Protein AF-A0A1X9T2B8-F1 (afdb_monomer)

Mean predicted aligned error: 12.85 Å

Organism: NCBI:txid1660076

Secondary structure (DSSP, 8-state):
---------------------HHHH-PPPP-TT----SHHHHHHHHHHHHHHHHHHHHHHHHHHHHHHHTT-

Radius of gyration: 24.02 Å; Cα contacts (8 Å, |Δi|>4): 17; chains: 1; bounding box: 52×45×61 Å

Solvent-accessible surface area (backbone atoms only — not comparable to full-atom val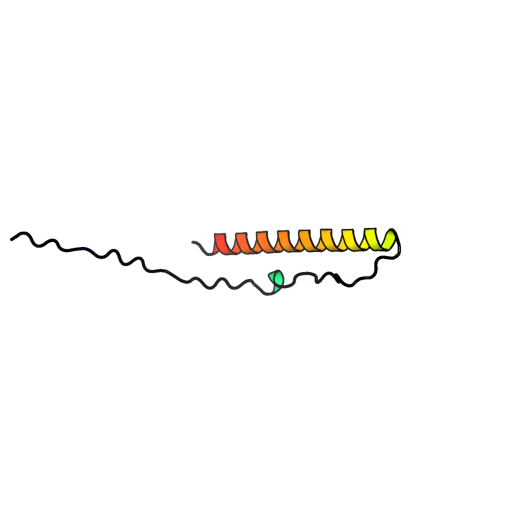ues): 4880 Å² total; per-residue (Å²): 136,89,80,82,78,81,77,79,82,80,79,80,84,82,86,80,88,82,78,78,58,70,82,63,66,65,69,73,83,74,74,84,83,65,84,72,86,49,75,64,46,50,53,51,51,52,50,51,52,53,51,39,52,52,52,53,52,53,35,50,55,52,51,52,54,51,59,66,63,71,73,117

pLDDT: mean 74.19, std 15.26, range [38.5, 95.56]

Sequence (72 aa):
MVGCSSKEIVTQVEIRYVTIPKPYFKLKQIDTNRSIITDVDVSEFMLDLYRGYNECKINLQAIEKLNNKGGE

Foldseek 3Di:
DDDPPPDPPPPDDDDDDQDQPPVLVDQPDQPPVDDDDDPVSVVVSVVSVVVRVVSNVVSVVVSVVVVVVVPD

Structure (mmCIF, N/CA/C/O backbone):
data_AF-A0A1X9T2B8-F1
#
_entry.id   AF-A0A1X9T2B8-F1
#
loop_
_atom_site.group_PDB
_atom_site.id
_atom_site.type_symbol
_atom_site.label_atom_id
_atom_site.label_alt_id
_atom_site.label_comp_id
_atom_site.label_asym_id
_atom_site.label_entity_id
_atom_site.label_seq_id
_atom_site.pdbx_PDB_ins_code
_atom_site.Cartn_x
_atom_site.Ca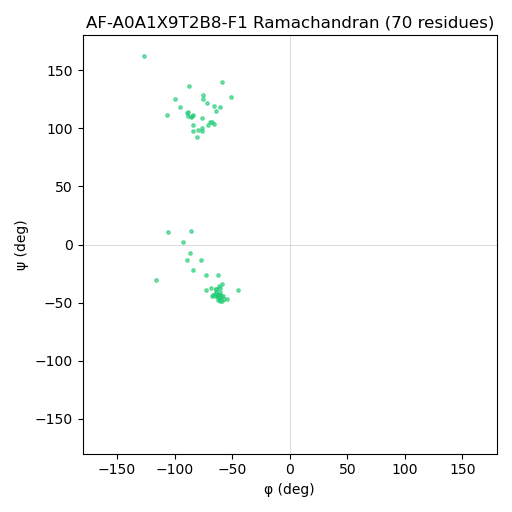rtn_y
_atom_site.Cartn_z
_atom_site.occupancy
_atom_site.B_iso_or_equiv
_atom_site.auth_seq_id
_atom_site.auth_comp_id
_atom_site.auth_asym_id
_atom_site.auth_atom_id
_atom_site.pdbx_PDB_model_num
ATOM 1 N N . MET A 1 1 ? -38.838 38.924 40.893 1.00 38.50 1 MET A N 1
ATOM 2 C CA . MET A 1 1 ? -37.581 38.859 40.117 1.00 38.50 1 MET A CA 1
ATOM 3 C C . MET A 1 1 ? -37.421 37.432 39.627 1.00 38.50 1 MET A C 1
ATOM 5 O O . MET A 1 1 ? -37.273 36.542 40.452 1.00 38.50 1 MET A O 1
ATOM 9 N N . VAL A 1 2 ? -37.578 37.198 38.323 1.00 43.31 2 VAL A N 1
ATOM 10 C CA . VAL A 1 2 ? -37.463 35.862 37.718 1.00 43.31 2 VAL A CA 1
ATOM 11 C C . VAL A 1 2 ? -35.985 35.624 37.425 1.00 43.31 2 VAL A C 1
ATOM 13 O O . VAL A 1 2 ? -35.408 36.306 36.583 1.00 43.31 2 VAL A O 1
ATOM 16 N N . GLY A 1 3 ? -35.355 34.722 38.175 1.00 42.78 3 GLY A N 1
ATOM 17 C CA . GLY A 1 3 ? -33.970 34.328 37.944 1.00 42.78 3 GLY A CA 1
ATOM 18 C C . GLY A 1 3 ? -33.887 33.389 36.745 1.00 42.78 3 GLY A C 1
ATOM 19 O O . GLY A 1 3 ? -34.314 32.240 36.834 1.00 42.78 3 GLY A O 1
ATOM 20 N N . CYS A 1 4 ? -33.342 33.868 35.626 1.00 45.84 4 CYS A N 1
ATOM 21 C CA . CYS A 1 4 ? -32.908 32.999 34.537 1.00 45.84 4 CYS A CA 1
ATOM 22 C C . CYS A 1 4 ? -31.704 32.179 35.014 1.00 45.84 4 CYS A C 1
ATOM 24 O O . CYS A 1 4 ? -30.598 32.699 35.140 1.00 45.84 4 CYS A O 1
ATOM 26 N N . SER A 1 5 ? -31.926 30.895 35.290 1.00 53.31 5 SER A N 1
ATOM 27 C CA . SER A 1 5 ? -30.849 29.922 35.450 1.00 53.31 5 SER A CA 1
ATOM 28 C C . SER A 1 5 ? -30.391 29.497 34.056 1.00 53.31 5 SER A C 1
ATOM 30 O O . SER A 1 5 ? -31.035 28.678 33.396 1.00 53.31 5 SER A O 1
ATOM 32 N N . SER A 1 6 ? -29.306 30.108 33.585 1.00 55.91 6 SER A N 1
ATOM 33 C CA . SER A 1 6 ? -28.608 29.691 32.371 1.00 55.91 6 SER A CA 1
ATOM 34 C C . SER A 1 6 ? -28.011 28.307 32.611 1.00 55.91 6 SER A C 1
ATOM 36 O O . SER A 1 6 ? -27.021 28.163 33.323 1.00 55.91 6 SER A O 1
ATOM 38 N N . LYS A 1 7 ? -28.639 27.269 32.057 1.00 58.81 7 LYS A N 1
ATOM 39 C CA . LYS A 1 7 ? -28.058 25.926 32.029 1.00 58.81 7 LYS A CA 1
ATOM 40 C C . LYS A 1 7 ? -26.990 25.910 30.941 1.00 58.81 7 LYS A C 1
ATOM 42 O O . LYS A 1 7 ? -27.315 25.832 29.760 1.00 58.81 7 LYS A O 1
ATOM 47 N N . GLU A 1 8 ? -25.730 26.027 31.338 1.00 56.69 8 GLU A N 1
ATOM 48 C CA . GLU A 1 8 ? -24.598 25.792 30.447 1.00 56.69 8 GLU A CA 1
ATOM 49 C C . GLU A 1 8 ? -24.608 24.320 30.018 1.00 56.69 8 GLU A C 1
ATOM 51 O O . GLU A 1 8 ? -24.477 23.409 30.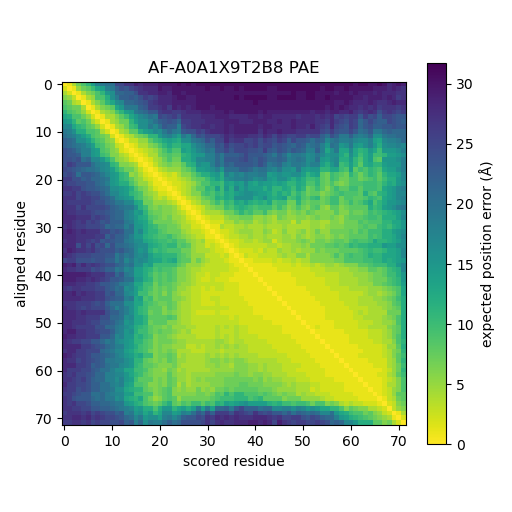836 1.00 56.69 8 GLU A O 1
ATOM 56 N N . ILE A 1 9 ? -24.813 24.075 28.724 1.00 62.34 9 ILE A N 1
ATOM 57 C CA . ILE A 1 9 ? -24.673 22.742 28.139 1.00 62.34 9 ILE A CA 1
ATOM 58 C C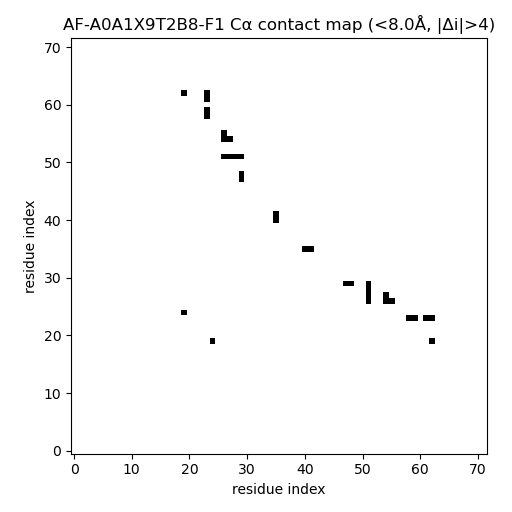 . ILE A 1 9 ? -23.176 22.530 27.922 1.00 62.34 9 ILE A C 1
ATOM 60 O O . ILE A 1 9 ? -22.617 22.937 26.907 1.00 62.34 9 ILE A O 1
ATOM 64 N N . VAL A 1 10 ? -22.511 21.925 28.904 1.00 59.75 10 VAL A N 1
ATOM 65 C CA . VAL A 1 10 ? -21.116 21.502 28.765 1.00 59.75 10 VAL A CA 1
ATOM 66 C C . VAL A 1 10 ? -21.096 20.230 27.920 1.00 59.75 10 VAL A C 1
ATOM 68 O O . VAL A 1 10 ? -21.348 19.133 28.415 1.00 59.75 10 VAL A O 1
ATOM 71 N N . THR A 1 11 ? -20.824 20.361 26.623 1.00 60.62 11 THR A N 1
ATOM 72 C CA . THR A 1 11 ? -20.525 19.213 25.760 1.00 60.62 11 THR A CA 1
ATOM 73 C C . THR A 1 11 ? -19.169 18.639 26.154 1.00 60.62 11 THR A C 1
ATOM 75 O O . THR A 1 11 ? -18.131 19.233 25.863 1.00 60.62 11 THR A O 1
ATOM 78 N N . GLN A 1 12 ? -19.169 17.491 26.833 1.00 61.47 12 GLN A N 1
ATOM 79 C CA . GLN A 1 12 ? -17.950 16.719 27.061 1.00 61.47 12 GLN A CA 1
ATOM 80 C C . GLN A 1 12 ? -17.430 16.194 25.717 1.00 61.47 12 GLN A C 1
ATOM 82 O O . GLN A 1 12 ? -18.122 15.460 25.015 1.00 61.47 12 GLN A O 1
ATOM 87 N N . VAL A 1 13 ? -16.210 16.591 25.353 1.00 63.84 13 VAL A N 1
ATOM 88 C CA . VAL A 1 13 ? -15.497 16.062 24.186 1.00 63.84 13 VAL A CA 1
ATOM 89 C C . VAL A 1 13 ? -14.725 14.825 24.638 1.00 63.84 13 VAL A C 1
ATOM 91 O O . VAL A 1 13 ? -13.771 14.934 25.406 1.00 63.8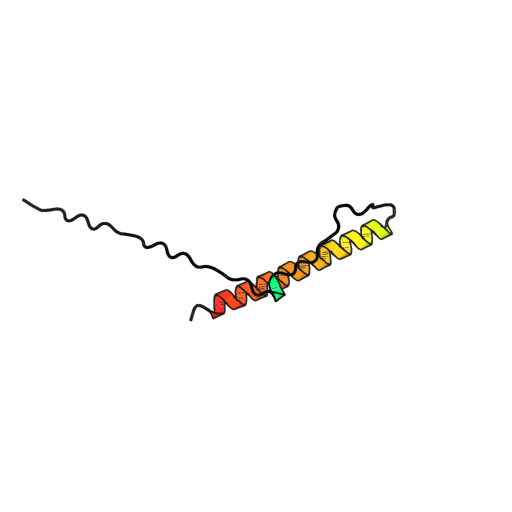4 13 VAL A O 1
ATOM 94 N N . GLU A 1 14 ? -15.144 13.646 24.184 1.00 62.66 14 GLU A N 1
ATOM 95 C CA . GLU A 1 14 ? -14.450 12.387 24.462 1.00 62.66 14 GLU A CA 1
ATOM 96 C C . GLU A 1 14 ? -13.376 12.145 23.387 1.00 62.66 14 GLU A C 1
ATOM 98 O O . GLU A 1 14 ? -13.684 11.957 22.209 1.00 62.66 14 GLU A O 1
ATOM 103 N N . ILE A 1 15 ? -12.097 12.167 23.775 1.00 63.56 15 ILE A N 1
ATOM 104 C CA . ILE A 1 15 ? -10.986 11.839 22.872 1.00 63.56 15 ILE A CA 1
ATOM 105 C C . ILE A 1 15 ? -10.804 10.320 22.871 1.00 63.56 15 ILE A C 1
ATOM 107 O O . ILE A 1 15 ? -10.354 9.742 23.860 1.00 63.56 15 ILE A O 1
ATOM 111 N N . ARG A 1 16 ? -11.126 9.664 21.751 1.00 59.06 16 ARG A N 1
ATOM 112 C CA . ARG A 1 16 ? -10.879 8.227 21.560 1.00 59.06 16 ARG A CA 1
ATOM 113 C C . ARG A 1 16 ? -9.560 7.997 20.832 1.00 59.06 16 ARG A C 1
ATOM 115 O O . ARG A 1 16 ? -9.397 8.392 19.680 1.00 59.06 16 ARG A O 1
ATOM 122 N N . TYR A 1 17 ? -8.631 7.309 21.490 1.00 57.59 17 TYR A N 1
ATOM 123 C CA . TYR A 1 17 ? -7.381 6.866 20.877 1.00 57.59 17 TYR A CA 1
ATOM 124 C C . TYR A 1 17 ? -7.607 5.545 20.141 1.00 57.59 17 TYR A C 1
ATOM 126 O O . TYR A 1 17 ? -7.695 4.480 20.752 1.00 57.59 17 TYR A O 1
ATOM 134 N N . VAL A 1 18 ? -7.707 5.608 18.815 1.00 60.81 18 VAL A N 1
ATOM 135 C CA . VAL A 1 18 ? -7.856 4.415 17.976 1.00 60.81 18 VAL A CA 1
ATOM 136 C C . VAL A 1 18 ? -6.468 3.840 17.706 1.00 60.81 18 VAL A C 1
ATOM 138 O O . VAL A 1 18 ? -5.654 4.450 17.014 1.00 60.81 18 VAL A O 1
ATOM 141 N N . THR A 1 19 ? -6.174 2.665 18.264 1.00 62.62 19 THR A N 1
ATOM 142 C CA . THR A 1 19 ? -4.906 1.972 17.998 1.00 62.62 19 THR A CA 1
ATOM 143 C C . THR A 1 19 ? -5.079 1.062 16.788 1.00 62.62 19 THR A C 1
ATOM 145 O O . THR A 1 19 ? -5.816 0.083 16.862 1.00 62.62 19 THR A O 1
ATOM 148 N N . ILE A 1 20 ? -4.396 1.356 15.677 1.00 66.81 20 ILE A N 1
ATOM 149 C CA . ILE A 1 20 ? -4.369 0.464 14.508 1.00 66.81 20 ILE A CA 1
ATOM 150 C C . ILE A 1 20 ? -3.510 -0.766 14.850 1.00 66.81 20 ILE A C 1
ATOM 152 O O . ILE A 1 20 ? -2.328 -0.606 15.174 1.00 66.81 20 ILE A O 1
ATOM 156 N N . PRO A 1 21 ? -4.045 -1.999 14.773 1.00 69.88 21 PRO A N 1
ATOM 157 C CA . PRO A 1 21 ? -3.242 -3.192 15.018 1.00 69.88 21 PRO A CA 1
ATOM 158 C C . PRO A 1 21 ? -2.043 -3.285 14.062 1.00 69.88 21 PRO A C 1
ATOM 160 O O . PRO A 1 21 ? -2.176 -3.048 12.862 1.00 69.88 21 PRO A O 1
ATOM 163 N N . LYS A 1 22 ? -0.878 -3.706 14.581 1.00 69.00 22 LYS A N 1
ATOM 164 C CA . LYS A 1 22 ? 0.391 -3.824 13.827 1.00 69.00 22 LYS A CA 1
ATOM 165 C C . LYS A 1 22 ? 0.281 -4.489 12.440 1.00 69.00 22 LYS A C 1
ATOM 167 O O . LYS A 1 22 ? 0.967 -4.011 11.537 1.00 69.00 22 LYS A O 1
ATOM 172 N N . PRO A 1 23 ? -0.529 -5.548 12.223 1.00 67.69 23 PRO A N 1
ATOM 173 C CA . PRO A 1 23 ? -0.690 -6.148 10.896 1.00 67.69 23 PRO A CA 1
ATOM 174 C C . PRO A 1 23 ? -1.217 -5.169 9.840 1.00 67.69 23 PRO A C 1
ATOM 176 O O . PRO A 1 23 ? -0.785 -5.229 8.696 1.00 67.69 23 PRO A O 1
ATOM 179 N N . TYR A 1 24 ? -2.079 -4.229 10.235 1.00 64.38 24 TYR A N 1
ATOM 180 C CA . TYR A 1 24 ? -2.668 -3.225 9.343 1.00 64.38 24 TYR A CA 1
ATOM 181 C C . TYR A 1 24 ? -1.795 -1.974 9.185 1.00 64.38 24 TYR A C 1
ATOM 183 O O . TYR A 1 24 ? -2.099 -1.109 8.369 1.00 64.38 24 TYR A O 1
ATOM 191 N N . PHE A 1 25 ? -0.710 -1.875 9.960 1.00 67.56 25 PHE A N 1
ATOM 192 C CA . PHE A 1 25 ? 0.228 -0.753 9.924 1.00 67.56 25 PHE A CA 1
ATOM 193 C C . PHE A 1 25 ? 1.361 -0.955 8.905 1.00 67.56 25 PHE A C 1
ATOM 195 O O . PHE A 1 25 ? 2.093 -0.022 8.583 1.00 67.56 25 PHE A O 1
ATOM 202 N N . LYS A 1 26 ? 1.538 -2.179 8.394 1.00 67.62 26 LYS A N 1
ATOM 203 C CA . LYS A 1 26 ? 2.555 -2.470 7.382 1.00 67.62 26 LYS A CA 1
ATOM 204 C C . LYS A 1 26 ? 2.006 -2.140 6.000 1.00 67.62 26 LYS A C 1
ATOM 206 O O . LYS A 1 26 ? 1.293 -2.939 5.407 1.00 67.62 26 LYS A O 1
ATOM 211 N N . LEU A 1 27 ? 2.356 -0.958 5.508 1.00 68.75 27 LEU A N 1
ATOM 212 C CA . LEU A 1 27 ? 2.175 -0.599 4.107 1.00 68.75 27 LEU A CA 1
ATOM 213 C C . LEU A 1 27 ? 3.404 -1.039 3.319 1.00 68.75 27 LEU A C 1
ATOM 215 O O . LEU A 1 27 ? 4.538 -0.827 3.764 1.00 68.75 27 LEU A O 1
ATOM 219 N N . LYS A 1 28 ? 3.188 -1.637 2.147 1.00 73.50 28 LYS A N 1
ATOM 220 C CA . LYS A 1 28 ? 4.273 -1.884 1.203 1.00 73.50 28 LYS A CA 1
ATOM 221 C C . LYS A 1 28 ? 4.877 -0.536 0.807 1.00 73.50 28 LYS A C 1
ATOM 223 O O . LYS A 1 28 ? 4.183 0.322 0.267 1.00 73.50 28 LYS A O 1
ATOM 228 N N . GLN A 1 29 ? 6.159 -0.338 1.106 1.00 79.19 29 GLN A N 1
ATOM 229 C CA . GLN A 1 29 ? 6.877 0.837 0.626 1.00 79.19 29 GLN A CA 1
ATOM 230 C C . GLN A 1 29 ? 7.188 0.637 -0.853 1.00 79.19 29 GLN A C 1
ATOM 232 O O . GLN A 1 29 ? 7.759 -0.383 -1.240 1.00 79.19 29 GLN A O 1
ATOM 237 N N . ILE A 1 30 ? 6.769 1.597 -1.667 1.00 81.94 30 ILE A N 1
ATOM 238 C CA . ILE A 1 30 ? 7.059 1.626 -3.095 1.00 81.94 30 ILE A CA 1
ATOM 239 C C . ILE A 1 30 ? 8.224 2.588 -3.277 1.00 81.94 30 ILE A C 1
ATOM 241 O O . ILE A 1 30 ? 8.155 3.727 -2.816 1.00 81.94 30 ILE A O 1
ATOM 245 N N . ASP A 1 31 ? 9.294 2.120 -3.914 1.00 83.56 31 ASP A N 1
ATOM 246 C CA . ASP A 1 31 ? 10.444 2.964 -4.214 1.00 83.56 31 ASP A CA 1
ATOM 247 C C . ASP A 1 31 ? 10.077 3.970 -5.309 1.00 83.56 31 ASP A C 1
ATOM 249 O O . ASP A 1 31 ? 9.997 3.641 -6.492 1.00 83.56 31 ASP A O 1
ATOM 253 N N . THR A 1 32 ? 9.835 5.211 -4.896 1.00 80.81 32 THR A N 1
ATOM 254 C CA . THR A 1 32 ? 9.517 6.318 -5.800 1.00 80.81 32 THR A CA 1
ATOM 255 C C . THR A 1 32 ? 10.746 6.867 -6.518 1.00 80.81 32 THR A C 1
ATOM 257 O O . THR A 1 32 ? 10.591 7.623 -7.470 1.00 80.81 32 THR A O 1
ATOM 260 N N . ASN A 1 33 ? 11.956 6.511 -6.071 1.00 87.00 33 ASN A N 1
ATOM 261 C CA . ASN A 1 33 ? 13.217 6.932 -6.687 1.00 87.00 33 ASN A CA 1
ATOM 262 C C . ASN A 1 33 ? 13.725 5.915 -7.717 1.00 87.00 33 ASN A C 1
ATOM 264 O O . ASN A 1 33 ? 14.795 6.102 -8.303 1.00 87.00 33 ASN A O 1
ATOM 268 N N . ARG A 1 34 ? 12.957 4.845 -7.951 1.00 86.56 34 ARG A N 1
ATOM 269 C CA . ARG A 1 34 ? 13.213 3.856 -8.989 1.00 86.56 34 ARG A CA 1
ATOM 270 C C . ARG A 1 34 ? 13.426 4.541 -10.338 1.00 86.56 34 ARG A C 1
ATOM 272 O O . ARG A 1 34 ? 12.577 5.292 -10.812 1.00 86.56 34 ARG A O 1
ATOM 279 N N . SER A 1 35 ? 14.542 4.224 -10.987 1.00 90.88 35 SER A N 1
ATOM 28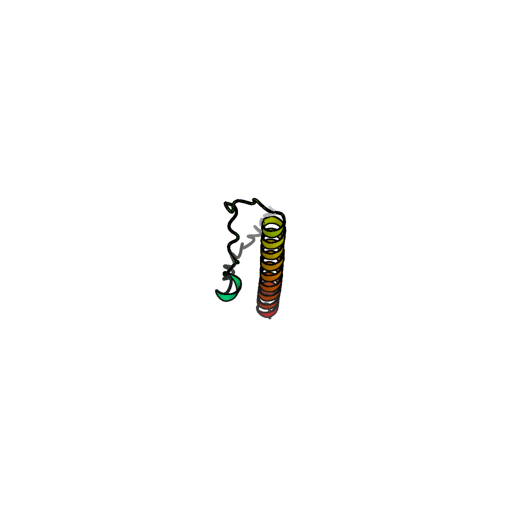0 C CA . SER A 1 35 ? 14.769 4.618 -12.378 1.00 90.88 35 SER A CA 1
ATOM 281 C C . SER A 1 35 ? 13.934 3.740 -13.308 1.00 90.88 35 SER A C 1
ATOM 283 O O . SER A 1 35 ? 13.981 2.516 -13.210 1.00 90.88 35 SER A O 1
ATOM 285 N N . ILE A 1 36 ? 13.174 4.370 -14.202 1.00 87.75 36 ILE A N 1
ATOM 286 C CA . ILE A 1 36 ? 12.345 3.704 -15.210 1.00 87.75 36 ILE A CA 1
ATOM 287 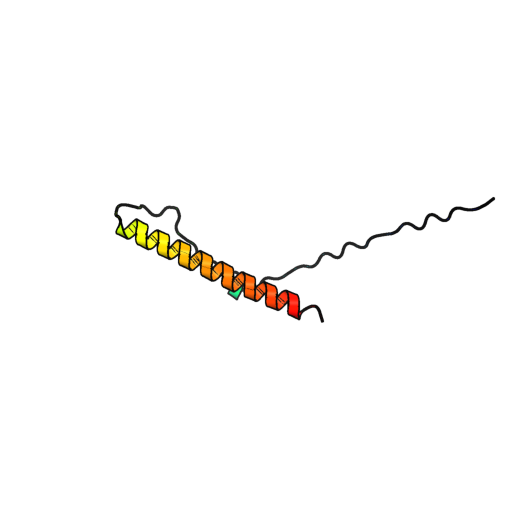C C . ILE A 1 36 ? 13.037 3.885 -16.559 1.00 87.75 36 ILE A C 1
ATOM 289 O O . ILE A 1 36 ? 13.144 5.010 -17.046 1.00 87.75 36 ILE A O 1
ATOM 293 N N . ILE A 1 37 ? 13.548 2.792 -17.128 1.00 94.12 37 ILE A N 1
ATOM 294 C CA . ILE A 1 37 ? 14.367 2.817 -18.351 1.00 94.12 37 ILE A CA 1
ATOM 295 C C . ILE A 1 37 ? 13.661 2.070 -19.490 1.00 94.12 37 ILE A C 1
ATOM 297 O O . ILE A 1 37 ? 13.817 2.426 -20.657 1.00 94.12 37 ILE A O 1
ATOM 301 N N . THR A 1 38 ? 12.868 1.054 -19.157 1.00 95.56 38 THR A N 1
ATOM 302 C CA . THR A 1 38 ? 12.193 0.165 -20.106 1.00 95.56 38 THR A CA 1
ATOM 303 C C . THR A 1 38 ? 10.688 0.084 -19.849 1.00 95.56 38 THR A C 1
ATOM 305 O O . THR A 1 38 ? 10.208 0.363 -18.749 1.00 95.56 38 THR A O 1
ATOM 308 N N . ASP A 1 39 ? 9.931 -0.387 -20.842 1.00 94.38 39 ASP A N 1
ATOM 309 C CA . ASP A 1 39 ? 8.489 -0.647 -20.696 1.00 94.38 39 ASP A CA 1
ATOM 310 C C . ASP A 1 39 ? 8.185 -1.725 -19.637 1.00 94.38 39 ASP A C 1
ATOM 312 O O . ASP A 1 39 ? 7.119 -1.729 -19.011 1.00 94.38 39 ASP A O 1
ATOM 316 N N . VAL A 1 40 ? 9.137 -2.635 -19.403 1.00 94.75 40 VAL A N 1
ATOM 317 C CA . VAL A 1 40 ? 9.048 -3.633 -18.331 1.00 94.75 40 VAL A CA 1
ATOM 318 C C . VAL A 1 40 ? 9.115 -2.946 -16.968 1.00 94.75 40 VAL A C 1
ATOM 320 O O . VAL A 1 40 ? 8.275 -3.235 -16.119 1.00 94.75 40 VAL A O 1
ATOM 323 N N . ASP A 1 41 ? 10.013 -1.972 -16.779 1.00 90.56 41 ASP A N 1
ATOM 324 C CA . ASP A 1 41 ? 10.108 -1.207 -15.525 1.00 90.56 41 ASP A CA 1
ATOM 325 C C . ASP A 1 41 ? 8.807 -0.459 -15.216 1.00 90.56 41 ASP A C 1
ATOM 327 O O . ASP A 1 41 ? 8.349 -0.449 -14.071 1.00 90.56 41 ASP A O 1
ATOM 331 N N . VAL A 1 42 ? 8.182 0.131 -16.244 1.00 91.62 42 VAL A N 1
ATOM 332 C CA . VAL A 1 42 ? 6.869 0.785 -16.121 1.00 91.62 42 VAL A CA 1
ATOM 333 C C . VAL A 1 42 ? 5.820 -0.224 -15.661 1.00 91.62 42 VAL A C 1
ATOM 335 O O . VAL A 1 42 ? 5.072 0.034 -14.716 1.00 91.62 42 VAL A O 1
ATOM 338 N N . SER A 1 43 ? 5.767 -1.383 -16.316 1.00 94.56 43 SER A N 1
ATOM 339 C CA . SER A 1 43 ? 4.781 -2.426 -16.026 1.00 94.56 43 SER A CA 1
ATOM 340 C C . SER A 1 43 ? 4.929 -2.967 -14.603 1.00 94.56 43 SER A C 1
ATOM 342 O O . SER A 1 43 ? 3.939 -3.125 -13.886 1.00 94.56 43 SER A O 1
ATOM 344 N N . GLU A 1 44 ? 6.163 -3.198 -14.158 1.00 92.38 44 GLU A N 1
ATOM 345 C CA . GLU A 1 44 ? 6.462 -3.631 -12.794 1.00 92.38 44 GLU A CA 1
ATOM 346 C C . GLU A 1 44 ? 6.097 -2.569 -11.756 1.00 92.38 44 GLU A C 1
ATOM 348 O O . GLU A 1 44 ? 5.464 -2.886 -10.748 1.00 92.38 44 GLU A O 1
ATOM 353 N N . PHE A 1 45 ? 6.430 -1.304 -12.016 1.00 91.38 45 PHE A N 1
ATOM 354 C CA . PHE A 1 45 ? 6.075 -0.201 -11.128 1.00 91.38 45 PHE A CA 1
ATOM 355 C C . PHE A 1 45 ? 4.553 -0.060 -10.971 1.00 91.38 45 PHE A C 1
ATOM 357 O O . PHE A 1 45 ? 4.044 0.071 -9.855 1.00 91.38 45 PHE A O 1
ATOM 364 N 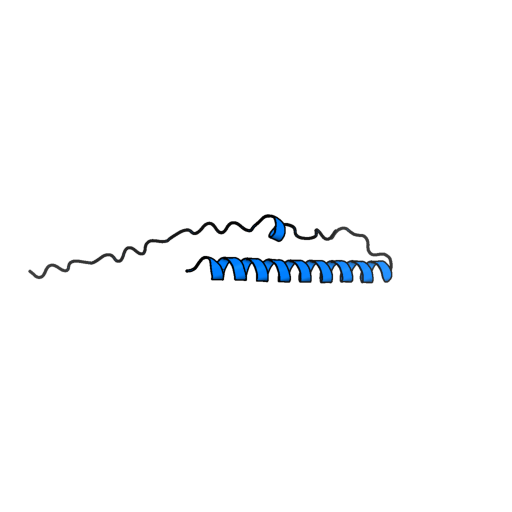N . MET A 1 46 ? 3.801 -0.173 -12.069 1.00 91.25 46 MET A N 1
ATOM 365 C CA . MET A 1 46 ? 2.336 -0.144 -12.040 1.00 91.25 46 MET A CA 1
ATOM 366 C C . MET A 1 46 ? 1.743 -1.334 -11.274 1.00 91.25 46 MET A C 1
ATOM 368 O O . MET A 1 46 ? 0.773 -1.169 -10.528 1.00 91.25 46 MET A O 1
ATOM 372 N N . LEU A 1 47 ? 2.332 -2.527 -11.405 1.00 91.81 47 LEU A N 1
ATOM 373 C CA . LEU A 1 47 ? 1.931 -3.698 -10.622 1.00 91.81 47 LEU A CA 1
ATOM 374 C C . LEU A 1 47 ? 2.175 -3.496 -9.124 1.00 91.81 47 LEU A C 1
ATOM 376 O O . LEU A 1 47 ? 1.333 -3.884 -8.310 1.00 91.81 47 LEU A O 1
ATOM 380 N N . ASP A 1 48 ? 3.296 -2.885 -8.747 1.00 90.38 48 ASP A N 1
ATOM 381 C CA . ASP A 1 48 ? 3.597 -2.581 -7.349 1.00 90.38 48 ASP A CA 1
ATOM 382 C C . ASP A 1 48 ? 2.623 -1.562 -6.755 1.00 90.38 48 ASP A C 1
ATOM 384 O O . ASP A 1 48 ? 2.118 -1.786 -5.651 1.00 90.38 48 ASP A O 1
ATOM 388 N N . LEU A 1 49 ? 2.279 -0.513 -7.509 1.00 88.81 49 LEU A N 1
ATOM 389 C CA . LEU A 1 49 ? 1.248 0.457 -7.131 1.00 88.81 49 LEU A CA 1
ATOM 390 C C . LEU A 1 4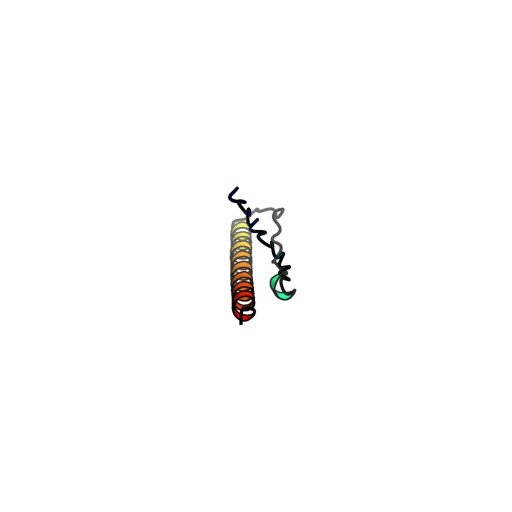9 ? -0.112 -0.207 -6.920 1.00 88.81 49 LEU A C 1
ATOM 392 O O . LEU A 1 49 ? -0.755 0.006 -5.889 1.00 88.81 49 LEU A O 1
ATOM 396 N N . TYR A 1 50 ? -0.541 -1.045 -7.865 1.00 90.38 50 TYR A N 1
ATOM 397 C CA . TYR A 1 50 ? -1.824 -1.736 -7.773 1.00 90.38 50 TYR A CA 1
ATOM 398 C C . TYR A 1 50 ? -1.888 -2.666 -6.554 1.00 90.38 50 TYR A C 1
ATOM 400 O O . TYR A 1 50 ? -2.875 -2.664 -5.813 1.00 90.38 50 TYR A O 1
ATOM 408 N N . ARG A 1 51 ? -0.821 -3.437 -6.311 1.00 88.25 51 ARG A N 1
ATOM 409 C CA . ARG A 1 51 ? -0.725 -4.328 -5.146 1.00 88.25 51 ARG A CA 1
ATOM 410 C C . ARG A 1 51 ? -0.767 -3.542 -3.838 1.00 88.25 51 ARG A C 1
ATOM 412 O O . ARG A 1 51 ? -1.567 -3.882 -2.969 1.00 88.25 51 ARG A O 1
ATOM 419 N N . GLY A 1 52 ? 0.018 -2.467 -3.730 1.00 87.06 52 GLY A N 1
ATOM 420 C CA . GLY A 1 52 ? 0.041 -1.610 -2.544 1.00 87.06 52 GLY A CA 1
ATOM 421 C C . GLY A 1 52 ? -1.322 -0.980 -2.248 1.00 87.06 52 GLY A C 1
ATOM 422 O O . GLY A 1 52 ? -1.794 -1.034 -1.114 1.00 87.06 52 GLY A O 1
ATOM 423 N N . TYR A 1 53 ? -2.013 -0.464 -3.270 1.00 86.62 53 TYR A N 1
ATOM 424 C CA . TYR A 1 53 ? -3.377 0.053 -3.118 1.00 86.62 53 TYR A CA 1
ATOM 425 C C . TYR A 1 53 ? -4.349 -1.010 -2.585 1.00 86.62 53 TYR A C 1
ATOM 427 O O . TYR A 1 53 ? -5.148 -0.739 -1.684 1.00 86.62 53 TYR A O 1
ATOM 435 N N . ASN A 1 54 ? -4.288 -2.229 -3.124 1.00 87.81 54 ASN A N 1
ATOM 436 C CA . ASN A 1 54 ? -5.217 -3.286 -2.740 1.00 87.81 54 ASN A CA 1
ATOM 437 C C . ASN A 1 54 ? -4.980 -3.764 -1.294 1.00 87.81 54 ASN A C 1
ATOM 439 O O . ASN A 1 54 ? -5.937 -3.990 -0.555 1.00 87.81 54 ASN A O 1
ATOM 443 N N . GLU A 1 55 ? -3.720 -3.844 -0.857 1.00 84.69 55 GLU A N 1
ATOM 444 C CA . GLU A 1 55 ? -3.361 -4.118 0.542 1.00 84.69 55 GLU A CA 1
ATOM 445 C C . GLU A 1 55 ? -3.881 -3.024 1.488 1.00 84.69 55 GLU A C 1
ATOM 447 O O . GLU A 1 55 ? -4.523 -3.338 2.493 1.00 84.69 55 GLU A O 1
ATOM 452 N N . CYS A 1 56 ? -3.702 -1.742 1.137 1.00 83.69 56 CYS A N 1
ATOM 453 C CA . CYS A 1 56 ? -4.272 -0.619 1.891 1.00 83.69 56 CYS A CA 1
ATOM 454 C C . CYS A 1 56 ? -5.790 -0.761 2.051 1.00 83.69 56 CYS A C 1
ATOM 456 O O . CYS A 1 56 ? -6.321 -0.602 3.151 1.00 83.69 56 CYS A O 1
ATOM 458 N N . LYS A 1 57 ? -6.495 -1.088 0.962 1.00 85.50 57 LYS A N 1
ATOM 459 C CA . LYS A 1 57 ? -7.950 -1.269 0.967 1.00 85.50 57 LYS A CA 1
ATOM 460 C C . LYS A 1 57 ? -8.382 -2.391 1.914 1.00 85.50 57 LYS A C 1
ATOM 462 O O . LYS A 1 57 ? -9.307 -2.191 2.699 1.00 85.50 57 LYS A O 1
ATOM 467 N N . ILE A 1 58 ? -7.716 -3.546 1.869 1.00 84.62 58 ILE A N 1
ATOM 468 C CA . ILE A 1 58 ? -8.008 -4.682 2.759 1.00 84.62 58 ILE A CA 1
ATOM 469 C C . ILE A 1 58 ? -7.775 -4.290 4.223 1.00 84.62 58 ILE A C 1
ATOM 471 O O . ILE A 1 58 ? -8.617 -4.572 5.080 1.00 84.62 58 ILE A O 1
ATOM 475 N N . ASN A 1 59 ? -6.672 -3.594 4.508 1.00 81.50 59 ASN A N 1
ATOM 476 C CA . ASN A 1 59 ? -6.347 -3.138 5.857 1.00 81.50 59 ASN A CA 1
ATOM 477 C C . ASN A 1 59 ? -7.402 -2.166 6.400 1.00 81.50 59 ASN A C 1
ATOM 479 O O . ASN A 1 59 ? -7.856 -2.326 7.533 1.00 81.50 59 ASN A O 1
ATOM 483 N N . LEU A 1 60 ? -7.852 -1.207 5.585 1.00 80.69 60 LEU A N 1
ATOM 484 C CA . LEU A 1 60 ? -8.911 -0.266 5.963 1.00 80.69 60 LEU A CA 1
ATOM 485 C C . LEU A 1 60 ? -10.237 -0.976 6.256 1.00 80.69 60 LEU A C 1
ATOM 487 O O . LEU A 1 60 ? -10.857 -0.697 7.278 1.00 80.69 60 LEU A O 1
ATOM 491 N N . GLN A 1 61 ? -10.635 -1.945 5.426 1.00 82.44 61 GLN A N 1
ATOM 492 C CA . GLN A 1 61 ? -11.845 -2.743 5.661 1.00 82.44 61 GLN A CA 1
ATOM 493 C C . GLN A 1 61 ? -11.772 -3.549 6.962 1.00 82.44 61 GLN A C 1
ATOM 495 O O . GLN A 1 61 ? -12.778 -3.760 7.640 1.00 82.44 61 GLN A O 1
ATOM 500 N N . ALA A 1 62 ? -10.588 -4.040 7.319 1.00 80.31 62 ALA A N 1
ATOM 501 C CA . ALA A 1 62 ? -10.400 -4.778 8.556 1.00 80.31 62 ALA A CA 1
ATOM 502 C C . ALA A 1 62 ? -10.447 -3.862 9.791 1.00 80.31 62 ALA A C 1
ATOM 504 O O . ALA A 1 62 ? -11.061 -4.231 10.793 1.00 80.31 62 ALA A O 1
ATOM 505 N N . ILE A 1 63 ? -9.871 -2.658 9.704 1.00 78.56 63 ILE A N 1
ATOM 506 C CA . ILE A 1 63 ? -9.982 -1.623 10.744 1.00 78.56 63 ILE A CA 1
ATOM 507 C C . ILE A 1 63 ? -11.444 -1.195 10.924 1.00 78.56 63 ILE A C 1
ATOM 509 O O . ILE A 1 63 ? -11.927 -1.137 12.051 1.00 78.56 63 ILE A O 1
ATOM 513 N N . GLU A 1 64 ? -12.174 -0.962 9.832 1.00 79.69 64 GLU A N 1
ATOM 514 C CA . GLU A 1 64 ? -13.602 -0.624 9.864 1.00 79.69 64 GLU A CA 1
ATOM 515 C C . GLU A 1 64 ? -14.421 -1.701 10.592 1.00 79.69 64 GLU A C 1
ATOM 517 O O . GLU A 1 64 ? -15.198 -1.397 11.497 1.00 79.69 64 GLU A O 1
ATOM 522 N N . LYS A 1 65 ? -14.188 -2.983 10.278 1.00 79.25 65 LYS A N 1
ATOM 523 C CA . LYS A 1 65 ? -14.834 -4.108 10.975 1.00 79.25 65 LYS A CA 1
ATOM 524 C C . LYS A 1 65 ? -14.511 -4.152 12.468 1.00 79.25 65 LYS A C 1
ATOM 526 O O . LYS A 1 65 ? -15.382 -4.523 13.249 1.00 79.25 65 LYS A O 1
ATOM 531 N N . LEU A 1 66 ? -13.282 -3.827 12.868 1.00 74.94 66 LEU A N 1
ATOM 532 C CA . LEU A 1 66 ? -12.900 -3.775 14.283 1.00 74.94 66 LEU A CA 1
ATOM 533 C C . LEU A 1 66 ? -13.615 -2.635 15.009 1.00 74.94 66 LEU A C 1
ATOM 535 O O . LEU A 1 66 ? -14.167 -2.856 16.083 1.00 74.94 66 LEU A O 1
ATOM 539 N N . ASN A 1 67 ? -13.665 -1.453 14.396 1.00 74.94 67 ASN A N 1
ATOM 540 C CA . ASN A 1 67 ? -14.336 -0.291 14.973 1.00 74.94 67 ASN A CA 1
ATOM 541 C C . ASN A 1 67 ? -15.847 -0.518 15.119 1.00 74.94 67 ASN A C 1
ATOM 543 O O . ASN A 1 67 ? -16.414 -0.152 16.143 1.00 74.94 67 ASN A O 1
ATOM 547 N N . ASN A 1 68 ? -16.482 -1.184 14.150 1.00 77.19 68 ASN A N 1
ATOM 548 C CA . ASN A 1 68 ? -17.911 -1.506 14.212 1.00 77.19 68 ASN A CA 1
ATOM 549 C C . ASN A 1 68 ? -18.239 -2.614 15.231 1.00 77.19 68 ASN A C 1
ATOM 551 O O . ASN A 1 68 ? -19.350 -2.650 15.742 1.00 77.19 68 ASN A O 1
ATOM 555 N N . LYS A 1 69 ? -17.292 -3.512 15.542 1.00 64.38 69 LYS A N 1
ATOM 556 C CA . LYS A 1 69 ? -17.469 -4.570 16.557 1.00 64.38 69 LYS A CA 1
ATOM 557 C C . LYS A 1 69 ? -17.196 -4.113 17.992 1.00 64.38 69 LYS A C 1
ATOM 559 O O . LYS A 1 69 ? -17.658 -4.763 18.916 1.00 64.38 69 LYS A O 1
ATOM 564 N N . GLY A 1 70 ? -16.428 -3.042 18.190 1.00 54.00 70 GLY A N 1
ATOM 565 C CA . GLY A 1 70 ? -16.150 -2.465 19.513 1.00 54.00 70 GLY A CA 1
ATOM 566 C C . GLY A 1 70 ? -17.200 -1.458 19.998 1.00 54.00 70 GLY A C 1
ATOM 567 O O . GLY A 1 70 ? -16.915 -0.704 20.925 1.00 54.00 70 GLY A O 1
ATOM 568 N N . GLY A 1 71 ? -18.353 -1.384 19.325 1.00 49.66 71 GLY A N 1
ATOM 569 C CA . GLY A 1 71 ? -19.457 -0.467 19.623 1.00 49.66 71 GLY A CA 1
ATOM 570 C C . GLY A 1 71 ? -20.679 -1.114 20.287 1.00 49.66 71 GLY A C 1
ATOM 571 O O . GLY A 1 71 ? -21.710 -0.450 20.358 1.00 49.66 71 GLY A O 1
ATOM 572 N N . GLU A 1 72 ? -20.571 -2.369 20.738 1.00 41.81 72 GLU A N 1
ATOM 573 C CA . GLU A 1 72 ? -21.572 -3.068 21.568 1.00 41.81 72 GLU A CA 1
ATOM 574 C C . GLU A 1 72 ? -21.124 -3.141 23.033 1.00 41.81 72 GLU A C 1
ATOM 576 O O . GLU A 1 72 ? -19.933 -3.457 23.272 1.00 41.81 72 GLU A O 1
#